Protein AF-A0A924RW18-F1 (afdb_monomer_lite)

pLDDT: mean 71.27, std 12.68, range [43.06, 89.62]

Radius of gyration: 19.6 Å; chains: 1; bounding box: 44×34×55 Å

Foldseek 3Di:
DPPVVVVVVVLLVVVVLVVCLVVLVVVLVVVLVVVVVVVVVVPDPPDDDDRDPVPPDPVNVVVSVVLSVLSSLLSSLVVSLVSLVVCLVCLVVLCPDPVRCPDCSNVVVDDSVRSVVSNVVSLVSNLVSLVVNDPVSNVCSVVD

Sequence (144 aa):
MSSKVKNYLSLVKFSHTIFAMPFALIGFVLGMIKFNQELKNGELNSSKFYVISFQHSSWDFMYLLQTFFLVLICMISARSAAMAFNRYLDRSFDAKNPRTAIREIPAGIISANSALRFVILSSVIFVIATFFINTICFALSPVA

Secondary structure (DSSP, 8-state):
-HHHHHHHHHHTTHHHHHHHHHHHHHHHHHHHHHHHHHHHTT-S-TTS---------HHHHHHHHHHHHHHHHHHHHHHHHHHHHHHHHTHHHHTTSTTTTTSTTTTTSS-HHHHHHHHHHHHHHHHHHHHHH-HHHHHHTTT-

Structure (mmCIF, N/CA/C/O backbone):
data_AF-A0A924RW18-F1
#
_entry.id   AF-A0A924RW18-F1
#
loop_
_atom_site.group_PDB
_atom_site.id
_atom_site.type_symbol
_atom_site.label_atom_id
_atom_site.label_alt_id
_atom_site.label_comp_id
_atom_site.label_asym_id
_atom_site.label_entity_id
_atom_site.label_seq_id
_atom_site.pdbx_PDB_ins_code
_atom_site.Cartn_x
_atom_site.Cartn_y
_atom_site.Cartn_z
_atom_site.occupancy
_atom_site.B_iso_or_equiv
_atom_site.auth_seq_id
_atom_site.auth_comp_id
_atom_site.auth_asym_id
_atom_site.auth_atom_id
_atom_site.pdbx_PDB_model_num
ATOM 1 N N . MET A 1 1 ? -17.880 20.240 5.161 1.00 43.06 1 MET A N 1
ATOM 2 C CA . MET A 1 1 ? -17.519 19.057 4.338 1.00 43.06 1 MET A CA 1
ATOM 3 C C . MET A 1 1 ? -16.065 18.573 4.526 1.00 43.06 1 MET A C 1
ATOM 5 O O . MET A 1 1 ? -15.795 17.414 4.249 1.00 43.06 1 MET A O 1
ATOM 9 N N . SER A 1 2 ? -15.146 19.398 5.061 1.00 50.94 2 SER A N 1
ATOM 10 C CA . SER A 1 2 ? -13.700 19.095 5.198 1.00 50.94 2 SER A CA 1
ATOM 11 C C . SER A 1 2 ? -13.299 18.143 6.353 1.00 50.94 2 SER A C 1
ATOM 13 O O . SER A 1 2 ? -12.240 17.523 6.298 1.00 50.94 2 SER A O 1
ATOM 15 N N . SER A 1 3 ? -14.130 17.959 7.390 1.00 54.22 3 SER A N 1
ATOM 16 C CA . SER A 1 3 ? -13.749 17.158 8.574 1.00 54.22 3 SER A CA 1
ATOM 17 C C . SER A 1 3 ? -13.736 15.644 8.334 1.00 54.22 3 SER A C 1
ATOM 19 O O . SER A 1 3 ? -12.852 14.953 8.830 1.00 54.22 3 SER A O 1
ATOM 21 N N . LYS A 1 4 ? -14.666 15.114 7.525 1.00 54.88 4 LYS A N 1
ATOM 22 C CA . LYS A 1 4 ? -14.736 13.669 7.240 1.00 54.88 4 LYS A CA 1
ATOM 23 C C . LYS A 1 4 ? -13.504 13.181 6.474 1.00 54.88 4 LYS A C 1
ATOM 25 O O . LYS A 1 4 ? -12.943 12.157 6.836 1.00 54.88 4 LYS A O 1
ATOM 30 N N . VAL A 1 5 ? -13.045 13.938 5.474 1.00 59.66 5 VAL A N 1
ATOM 31 C CA . VAL A 1 5 ? -11.857 13.589 4.672 1.00 59.66 5 VAL A CA 1
ATOM 32 C C . VAL A 1 5 ? -10.588 13.604 5.529 1.00 59.66 5 VAL A C 1
ATOM 34 O O . VAL A 1 5 ? -9.790 12.678 5.434 1.00 59.66 5 VAL A O 1
ATOM 37 N N . LYS A 1 6 ? -10.437 14.583 6.434 1.00 53.62 6 LYS A N 1
ATOM 38 C CA . LYS A 1 6 ? -9.327 14.610 7.402 1.00 53.62 6 LYS A CA 1
ATOM 39 C C . LYS A 1 6 ? -9.338 13.407 8.354 1.00 53.62 6 LYS A C 1
ATOM 41 O O . LYS A 1 6 ? -8.271 12.875 8.625 1.00 53.62 6 LYS A O 1
ATOM 46 N N . ASN A 1 7 ? -10.509 12.937 8.792 1.00 55.09 7 ASN A N 1
ATOM 47 C CA . ASN A 1 7 ? -10.613 11.750 9.653 1.00 55.09 7 ASN A CA 1
ATOM 48 C C . ASN A 1 7 ? -10.282 10.442 8.910 1.00 55.09 7 ASN A C 1
ATOM 50 O O . ASN A 1 7 ? -9.629 9.571 9.473 1.00 55.09 7 ASN A O 1
ATOM 54 N N . TYR A 1 8 ? -10.666 10.299 7.636 1.00 53.50 8 TYR A N 1
ATOM 55 C CA . TYR A 1 8 ? -10.231 9.151 6.822 1.00 53.50 8 TYR A CA 1
ATOM 56 C C . TYR A 1 8 ? -8.723 9.206 6.515 1.00 53.50 8 TYR A C 1
ATOM 58 O O . TYR A 1 8 ? -8.044 8.181 6.566 1.00 53.50 8 TYR A O 1
ATOM 66 N N . LEU A 1 9 ? -8.182 10.403 6.263 1.00 53.12 9 LEU A N 1
ATOM 67 C CA . LEU A 1 9 ? -6.750 10.626 6.041 1.00 53.12 9 LEU A CA 1
ATOM 68 C C . LEU A 1 9 ? -5.902 10.503 7.312 1.00 53.12 9 LEU A C 1
ATOM 70 O O . LEU A 1 9 ? -4.723 10.204 7.189 1.00 53.12 9 LEU A O 1
ATOM 74 N N . SER A 1 10 ? -6.445 10.709 8.517 1.00 52.00 10 SER A N 1
ATOM 75 C CA . SER A 1 10 ? -5.708 10.426 9.759 1.00 52.00 10 SER A CA 1
ATOM 76 C C . SER A 1 10 ? -5.649 8.930 10.064 1.00 52.00 10 SER A C 1
ATOM 78 O O . SER A 1 10 ? -4.732 8.473 10.747 1.00 52.00 10 SER A O 1
ATOM 80 N N . LEU A 1 11 ? -6.618 8.166 9.553 1.00 53.69 11 LEU A N 1
ATOM 81 C CA . LEU A 1 11 ? -6.684 6.718 9.713 1.00 53.69 11 LEU A CA 1
ATOM 82 C C . LEU A 1 11 ? -5.626 6.008 8.867 1.00 53.69 11 LEU A C 1
ATOM 84 O O . LEU A 1 11 ? -4.996 5.053 9.323 1.00 53.69 11 LEU A O 1
ATOM 88 N N . VAL A 1 12 ? -5.378 6.531 7.664 1.00 56.19 12 VAL A N 1
ATOM 89 C CA . VAL A 1 12 ? -4.189 6.211 6.875 1.00 56.19 12 VAL A CA 1
ATOM 90 C C . VAL A 1 12 ? -3.036 7.016 7.447 1.00 56.19 12 VAL A C 1
ATOM 92 O O . VAL A 1 12 ? -2.860 8.183 7.120 1.00 56.19 12 VAL A O 1
ATOM 95 N N . LYS A 1 13 ? -2.236 6.421 8.331 1.00 61.41 13 LYS A N 1
ATOM 96 C CA . LYS A 1 13 ? -1.096 7.130 8.920 1.00 61.41 13 LYS A CA 1
ATOM 97 C C . LYS A 1 13 ? -0.046 7.475 7.854 1.00 61.41 13 LYS A C 1
ATOM 99 O O . LYS A 1 13 ? 0.926 6.740 7.683 1.00 61.41 13 LYS A O 1
ATOM 104 N N . PHE A 1 14 ? -0.207 8.621 7.194 1.00 62.97 14 PHE A N 1
ATOM 105 C CA . PHE A 1 14 ? 0.714 9.140 6.181 1.00 62.97 14 PHE A CA 1
ATOM 106 C C . PHE A 1 14 ? 2.148 9.245 6.709 1.00 62.97 14 PHE A C 1
ATOM 108 O O . PHE A 1 14 ? 3.108 8.979 5.996 1.00 62.97 14 PHE A O 1
ATOM 115 N N . SER A 1 15 ? 2.311 9.546 7.998 1.00 68.12 15 SER A N 1
ATOM 116 C CA . SER A 1 15 ? 3.627 9.575 8.635 1.00 68.12 15 SER A CA 1
ATOM 117 C C . SER A 1 15 ? 4.337 8.221 8.548 1.00 68.12 15 SER A C 1
ATOM 119 O O . SER A 1 15 ? 5.526 8.167 8.265 1.00 68.12 15 SER A O 1
ATOM 121 N N . HIS A 1 16 ? 3.612 7.111 8.732 1.00 70.94 16 HIS A N 1
ATOM 122 C CA . HIS A 1 16 ? 4.202 5.771 8.683 1.00 70.94 16 HIS A CA 1
ATOM 123 C C . HIS A 1 16 ? 4.597 5.384 7.256 1.00 70.94 16 HIS A C 1
ATOM 125 O O . HIS A 1 16 ? 5.615 4.724 7.072 1.00 70.94 16 HIS A O 1
ATOM 131 N N . THR A 1 17 ? 3.834 5.793 6.236 1.00 73.38 17 THR A N 1
ATOM 132 C CA . THR A 1 17 ? 4.206 5.597 4.822 1.00 73.38 17 THR A CA 1
ATOM 133 C C . THR A 1 17 ? 5.419 6.426 4.420 1.00 73.38 17 THR A C 1
ATOM 135 O O . THR A 1 17 ? 6.316 5.874 3.788 1.00 73.38 17 THR A O 1
ATOM 138 N N . ILE A 1 18 ? 5.530 7.674 4.884 1.00 79.06 18 ILE A N 1
ATOM 139 C CA . ILE A 1 18 ? 6.707 8.523 4.635 1.00 79.06 18 ILE A CA 1
ATOM 140 C C . ILE A 1 18 ? 7.992 7.887 5.171 1.00 79.06 18 ILE A C 1
ATOM 142 O O . ILE A 1 18 ? 8.990 7.851 4.457 1.00 79.06 18 ILE A O 1
ATOM 146 N N . PHE A 1 19 ? 7.957 7.299 6.369 1.00 79.12 19 PHE A N 1
ATOM 147 C CA . PHE A 1 19 ? 9.129 6.615 6.925 1.00 79.12 19 PHE A CA 1
ATOM 148 C C . PHE A 1 19 ? 9.549 5.358 6.151 1.00 79.12 19 PHE A C 1
ATOM 150 O O . PHE A 1 19 ? 10.699 4.943 6.260 1.00 79.12 19 PHE A O 1
ATOM 157 N N . ALA A 1 20 ? 8.657 4.746 5.365 1.00 77.69 20 ALA A N 1
ATOM 158 C CA . ALA A 1 20 ? 8.996 3.547 4.596 1.00 77.69 20 ALA A CA 1
ATOM 159 C C . ALA A 1 20 ? 9.408 3.808 3.146 1.00 77.69 20 ALA A C 1
ATOM 161 O O . ALA A 1 20 ? 10.011 2.931 2.528 1.00 77.69 20 ALA A O 1
ATOM 162 N N . MET A 1 21 ? 9.110 4.995 2.612 1.00 82.25 21 MET A N 1
ATOM 163 C CA . MET A 1 21 ? 9.488 5.371 1.249 1.00 82.25 21 MET A CA 1
ATOM 164 C C . MET A 1 21 ? 10.992 5.221 0.959 1.00 82.25 21 MET A C 1
ATOM 166 O O . MET A 1 21 ? 11.308 4.703 -0.113 1.00 82.25 21 MET A O 1
ATOM 170 N N . PRO A 1 22 ? 11.927 5.564 1.874 1.00 86.00 22 PRO A N 1
ATOM 171 C CA . PRO A 1 22 ? 13.355 5.357 1.631 1.00 86.00 22 PRO A CA 1
ATOM 172 C C . PRO A 1 22 ? 13.714 3.891 1.362 1.00 86.00 22 PRO A C 1
ATOM 174 O O . PRO A 1 22 ? 14.487 3.602 0.454 1.00 86.00 22 PRO A O 1
ATOM 177 N N . PHE A 1 23 ? 13.108 2.950 2.093 1.00 84.81 23 PHE A N 1
ATOM 178 C CA . PHE A 1 23 ? 13.364 1.519 1.906 1.00 84.81 23 PHE A CA 1
ATOM 179 C C . PHE A 1 23 ? 12.800 1.005 0.577 1.00 84.81 23 PHE A C 1
ATOM 181 O O . PHE A 1 23 ? 13.461 0.222 -0.103 1.00 84.81 23 PHE A O 1
ATOM 188 N N . ALA A 1 24 ? 11.616 1.481 0.174 1.00 82.81 24 ALA A N 1
ATOM 189 C CA . ALA A 1 24 ? 11.054 1.178 -1.145 1.00 82.81 24 ALA A CA 1
ATOM 190 C C . ALA A 1 24 ? 11.965 1.671 -2.273 1.00 82.81 24 ALA A C 1
ATOM 192 O O . ALA A 1 24 ? 12.214 0.939 -3.227 1.00 82.81 24 ALA A O 1
ATOM 193 N N . LEU A 1 25 ? 12.470 2.901 -2.149 1.00 83.06 25 LEU A N 1
ATOM 194 C CA . LEU A 1 25 ? 13.336 3.508 -3.153 1.00 83.06 25 LEU A CA 1
ATOM 195 C C . LEU A 1 25 ? 14.654 2.743 -3.286 1.00 83.06 25 LEU A C 1
ATOM 197 O O . LEU A 1 25 ? 15.069 2.437 -4.399 1.00 83.06 25 LEU A O 1
ATOM 201 N N . ILE A 1 26 ? 15.284 2.383 -2.165 1.00 84.94 26 ILE A N 1
ATOM 202 C CA . ILE A 1 26 ? 16.514 1.582 -2.174 1.00 84.94 26 ILE A CA 1
ATOM 203 C C . ILE A 1 26 ? 16.258 0.222 -2.833 1.00 84.94 26 ILE A C 1
ATOM 205 O O . ILE A 1 26 ? 17.033 -0.187 -3.691 1.00 84.94 26 ILE A O 1
ATOM 209 N N . GLY A 1 27 ? 15.155 -0.456 -2.495 1.00 82.06 27 GLY A N 1
ATOM 210 C CA . GLY A 1 27 ? 14.781 -1.726 -3.125 1.00 82.06 27 GLY A CA 1
ATOM 211 C C . GLY A 1 27 ? 14.554 -1.601 -4.634 1.00 82.06 27 GLY A C 1
ATOM 212 O O . GLY A 1 27 ? 15.044 -2.429 -5.398 1.00 82.06 27 GLY A O 1
ATOM 213 N N . PHE A 1 28 ? 13.876 -0.538 -5.072 1.00 81.69 28 PHE A N 1
ATOM 214 C CA . PHE A 1 28 ? 13.661 -0.241 -6.489 1.00 81.69 28 PHE A CA 1
ATOM 215 C C . PHE A 1 28 ? 14.985 -0.003 -7.229 1.00 81.69 28 PHE A C 1
ATOM 217 O O . PHE A 1 28 ? 15.230 -0.611 -8.269 1.00 81.69 28 PHE A O 1
ATOM 224 N N . VAL A 1 29 ? 15.873 0.822 -6.668 1.00 81.31 29 VAL A N 1
ATOM 225 C CA . VAL A 1 29 ? 17.191 1.116 -7.252 1.00 81.31 29 VAL A CA 1
ATOM 226 C C . VAL A 1 29 ? 18.074 -0.133 -7.295 1.00 81.31 29 VAL A C 1
ATOM 228 O O . VAL A 1 29 ? 18.689 -0.409 -8.321 1.00 81.31 29 VAL A O 1
ATOM 231 N N . LEU A 1 30 ? 18.111 -0.930 -6.224 1.00 76.62 30 LEU A N 1
ATOM 232 C CA . LEU A 1 30 ? 18.866 -2.187 -6.197 1.00 76.62 30 LEU A CA 1
ATOM 233 C C . LEU A 1 30 ? 18.328 -3.201 -7.208 1.00 76.62 30 LEU A C 1
ATOM 235 O O . LEU A 1 30 ? 19.119 -3.846 -7.894 1.00 76.62 30 LEU A O 1
ATOM 239 N N . GLY A 1 31 ? 17.003 -3.315 -7.336 1.00 75.25 31 GLY A N 1
ATOM 240 C CA . GLY A 1 31 ? 16.367 -4.145 -8.357 1.00 75.25 31 GLY A CA 1
ATOM 241 C C . GLY A 1 31 ? 16.792 -3.730 -9.764 1.00 75.25 31 GLY A C 1
ATOM 242 O O . GLY A 1 31 ? 17.202 -4.575 -10.552 1.00 75.25 31 GLY A O 1
ATOM 243 N N . MET A 1 32 ? 16.795 -2.425 -10.042 1.00 70.12 32 MET A N 1
ATOM 244 C CA . MET A 1 32 ? 17.257 -1.865 -11.315 1.00 70.12 32 MET A CA 1
ATOM 245 C C . MET A 1 32 ? 18.739 -2.160 -11.597 1.00 70.12 32 MET A C 1
ATOM 247 O O . MET A 1 32 ? 19.087 -2.542 -12.715 1.00 70.12 32 MET A O 1
ATOM 251 N N . ILE A 1 33 ? 19.614 -2.019 -10.595 1.00 69.50 33 ILE A N 1
ATOM 252 C CA . ILE A 1 33 ? 21.056 -2.284 -10.734 1.00 69.50 33 ILE A CA 1
ATOM 253 C C . ILE A 1 33 ? 21.312 -3.770 -10.999 1.00 69.50 33 ILE A C 1
ATOM 255 O O . ILE A 1 33 ? 22.022 -4.110 -11.946 1.00 69.50 33 ILE A O 1
ATOM 259 N N . LYS A 1 34 ? 20.714 -4.656 -10.192 1.00 66.69 34 LYS A N 1
ATOM 260 C CA . LYS A 1 34 ? 20.883 -6.108 -10.332 1.00 66.69 34 LYS A CA 1
ATOM 261 C C . LYS A 1 34 ? 20.355 -6.595 -11.682 1.00 66.69 34 LYS A C 1
ATOM 263 O O . LYS A 1 34 ? 21.000 -7.403 -12.341 1.00 66.69 34 LYS A O 1
ATOM 268 N N . PHE A 1 35 ? 19.227 -6.046 -12.126 1.00 64.12 35 PHE A N 1
ATOM 269 C CA . PHE A 1 35 ? 18.653 -6.373 -13.425 1.00 64.12 35 PHE A CA 1
ATOM 270 C C . PHE A 1 35 ? 19.584 -5.993 -14.587 1.00 64.12 35 PHE A C 1
ATOM 272 O O . PHE A 1 35 ? 19.793 -6.788 -15.501 1.00 64.12 35 PHE A O 1
ATOM 279 N N . ASN A 1 36 ? 20.192 -4.800 -14.546 1.00 61.56 36 ASN A N 1
ATOM 280 C CA . ASN A 1 36 ? 21.152 -4.375 -15.572 1.00 61.56 36 ASN A CA 1
ATOM 281 C C . ASN A 1 36 ? 22.382 -5.301 -15.623 1.00 61.56 36 ASN A C 1
ATOM 283 O O . ASN A 1 36 ? 22.927 -5.563 -16.694 1.00 61.56 36 ASN A O 1
ATOM 287 N N . GLN A 1 37 ? 22.793 -5.825 -14.469 1.00 60.78 37 GLN A N 1
ATOM 288 C CA . GLN A 1 37 ? 23.909 -6.756 -14.366 1.00 60.78 37 GLN A CA 1
ATOM 289 C C . GLN A 1 37 ? 23.589 -8.125 -14.988 1.00 60.78 37 GLN A C 1
ATOM 291 O O . GLN A 1 37 ? 24.406 -8.644 -15.745 1.00 60.78 37 GLN A O 1
ATOM 296 N N . GLU A 1 38 ? 22.400 -8.684 -14.746 1.00 62.47 38 GLU A N 1
ATOM 297 C CA . GLU A 1 38 ? 21.994 -9.973 -15.336 1.00 62.47 38 GLU A CA 1
ATOM 298 C C . GLU A 1 38 ? 21.779 -9.890 -16.858 1.00 62.47 38 GLU A C 1
ATOM 300 O O . GLU A 1 38 ? 22.113 -10.831 -17.579 1.00 62.47 38 GLU A O 1
ATOM 305 N N . LEU A 1 39 ? 21.346 -8.734 -17.381 1.00 61.19 39 LEU A N 1
ATOM 306 C CA . LEU A 1 39 ? 21.321 -8.480 -18.828 1.00 61.19 39 LEU A CA 1
ATOM 307 C C . LEU A 1 39 ? 22.718 -8.549 -19.464 1.00 61.19 39 LEU A C 1
ATOM 309 O O . LEU A 1 39 ? 22.873 -9.108 -20.548 1.00 61.19 39 LEU A O 1
ATOM 313 N N . LYS A 1 40 ? 23.744 -7.991 -18.805 1.00 58.62 40 LYS A N 1
ATOM 314 C CA . LYS A 1 40 ? 25.127 -8.002 -19.320 1.00 58.62 40 LYS A CA 1
ATOM 315 C C . LYS A 1 40 ? 25.760 -9.390 -19.309 1.00 58.62 40 LYS A C 1
ATOM 317 O O . LYS A 1 40 ? 26.644 -9.649 -20.120 1.00 58.62 40 LYS A O 1
ATOM 322 N N . ASN A 1 41 ? 25.298 -10.268 -18.424 1.00 62.75 41 ASN A N 1
ATOM 323 C CA . ASN A 1 41 ? 25.818 -11.625 -18.284 1.00 62.75 41 ASN A CA 1
ATOM 324 C C . ASN A 1 41 ? 25.195 -12.616 -19.288 1.00 62.75 41 ASN A C 1
ATOM 326 O O . ASN A 1 41 ? 25.630 -13.761 -19.354 1.00 62.75 41 ASN A O 1
ATOM 330 N N . GLY A 1 42 ? 24.217 -12.183 -20.095 1.00 59.69 42 GLY A N 1
ATOM 331 C CA . GLY A 1 42 ? 23.654 -12.981 -21.190 1.00 59.69 42 GLY A CA 1
ATOM 332 C C . GLY A 1 42 ? 22.694 -14.098 -20.764 1.00 59.69 42 GLY A C 1
ATOM 333 O O . GLY A 1 42 ? 22.339 -14.928 -21.596 1.00 59.69 42 GLY A O 1
ATOM 334 N N . GLU A 1 43 ? 22.245 -14.128 -19.505 1.00 59.38 43 GLU A N 1
ATOM 335 C CA . GLU A 1 43 ? 21.387 -15.204 -18.975 1.00 59.38 43 GLU A CA 1
ATOM 336 C C . GLU A 1 43 ? 19.880 -14.996 -19.239 1.00 59.38 43 GLU A C 1
ATOM 338 O O . GLU A 1 43 ? 19.083 -15.915 -19.044 1.00 59.38 43 GLU A O 1
ATOM 343 N N . LEU A 1 44 ? 19.456 -13.819 -19.721 1.00 57.62 44 LEU A N 1
ATOM 344 C CA . LEU A 1 44 ? 18.038 -13.480 -19.888 1.00 57.62 44 LEU A CA 1
ATOM 345 C C . LEU A 1 44 ? 17.600 -13.452 -21.365 1.00 57.62 44 LEU A C 1
ATOM 347 O O . LEU A 1 44 ? 18.046 -12.613 -22.150 1.00 57.62 44 LEU A O 1
ATOM 351 N N . ASN A 1 45 ? 16.654 -14.325 -21.730 1.00 49.75 45 ASN A N 1
ATOM 352 C CA . ASN A 1 45 ? 16.011 -14.342 -23.050 1.00 49.75 45 ASN A CA 1
ATOM 353 C C . ASN A 1 45 ? 15.320 -12.987 -23.324 1.00 49.75 45 ASN A C 1
ATOM 355 O O . ASN A 1 45 ? 14.301 -12.654 -22.716 1.00 49.75 45 ASN A O 1
ATOM 359 N N . SER A 1 46 ? 15.890 -12.194 -24.235 1.00 51.41 46 SER A N 1
ATOM 360 C CA . SER A 1 46 ? 15.643 -10.750 -24.402 1.00 51.41 46 SER A CA 1
ATOM 361 C C . SER A 1 46 ? 14.273 -10.346 -24.972 1.00 51.41 46 SER A C 1
ATOM 363 O O . SER A 1 46 ? 14.077 -9.192 -25.340 1.00 51.41 46 SER A O 1
ATOM 365 N N . SER A 1 47 ? 13.303 -11.250 -25.092 1.00 47.72 47 SER A N 1
ATOM 366 C CA . SER A 1 47 ? 12.156 -11.012 -25.980 1.00 47.72 47 SER A CA 1
ATOM 367 C C . SER A 1 47 ? 10.953 -10.292 -25.357 1.00 47.72 47 SER A C 1
ATOM 369 O O . SER A 1 47 ? 10.012 -10.007 -26.092 1.00 47.72 47 SER A O 1
ATOM 371 N N . LYS A 1 48 ? 10.911 -10.009 -24.043 1.00 47.72 48 LYS A N 1
ATOM 372 C CA . LYS A 1 48 ? 9.691 -9.433 -23.420 1.00 47.72 48 LYS A CA 1
ATOM 373 C C . LYS A 1 48 ? 9.869 -8.377 -22.328 1.00 47.72 48 LYS A C 1
ATOM 375 O O . LYS A 1 48 ? 8.858 -7.915 -21.806 1.00 47.72 48 LYS A O 1
ATOM 380 N N . PHE A 1 49 ? 11.085 -7.974 -21.968 1.00 48.62 49 PHE A N 1
ATOM 381 C CA . PHE A 1 49 ? 11.260 -7.104 -20.802 1.00 48.62 49 PHE A CA 1
ATOM 382 C C . PHE A 1 49 ? 12.267 -5.984 -21.076 1.00 48.62 49 PHE A C 1
ATOM 384 O O . PHE A 1 49 ? 13.478 -6.169 -20.990 1.00 48.62 49 PHE A O 1
ATOM 391 N N . TYR A 1 50 ? 11.736 -4.821 -21.459 1.00 49.06 50 TYR A N 1
ATOM 392 C CA . TYR A 1 50 ? 12.494 -3.597 -21.700 1.00 49.06 50 TYR A CA 1
ATOM 393 C C . TYR A 1 50 ? 13.043 -3.065 -20.373 1.00 49.06 50 TYR A C 1
ATOM 395 O O . TYR A 1 50 ? 12.318 -2.435 -19.608 1.00 49.06 50 TYR A O 1
ATOM 403 N N . VAL A 1 51 ? 14.326 -3.296 -20.097 1.00 51.94 51 VAL A N 1
ATOM 404 C CA . VAL A 1 51 ? 15.035 -2.567 -19.040 1.00 51.94 51 VAL A CA 1
ATOM 405 C C . VAL A 1 51 ? 16.267 -1.916 -19.632 1.00 51.94 51 VAL A C 1
ATOM 407 O O . VAL A 1 51 ? 17.305 -2.536 -19.837 1.00 51.94 51 VAL A O 1
ATOM 410 N N . ILE A 1 52 ? 16.083 -0.633 -19.926 1.00 52.09 52 ILE A N 1
ATOM 411 C CA . ILE A 1 52 ? 16.938 0.478 -19.507 1.00 52.09 52 ILE A CA 1
ATOM 412 C C . ILE A 1 52 ? 18.428 0.113 -19.521 1.00 52.09 52 ILE A C 1
ATOM 414 O O . ILE A 1 52 ? 19.090 -0.105 -18.502 1.00 52.09 52 ILE A O 1
ATOM 418 N N . SER A 1 53 ? 18.977 0.151 -20.730 1.00 48.09 53 SER A N 1
ATOM 419 C CA . SER A 1 53 ? 20.243 0.857 -20.890 1.00 48.09 53 SER A CA 1
ATOM 420 C C . SER A 1 53 ? 19.950 2.306 -20.503 1.00 48.09 53 SER A C 1
ATOM 422 O O . SER A 1 53 ? 18.989 2.867 -21.018 1.00 48.09 53 SER A O 1
ATOM 424 N N . PHE A 1 54 ? 20.720 2.920 -19.606 1.00 49.03 54 PHE A N 1
ATOM 425 C CA . PHE A 1 54 ? 20.656 4.365 -19.327 1.00 49.03 54 PHE A CA 1
ATOM 426 C C . PHE A 1 54 ? 21.170 5.171 -20.547 1.00 49.03 54 PHE A C 1
ATOM 428 O O . PHE A 1 54 ? 22.046 6.023 -20.444 1.00 49.03 54 PHE A O 1
ATOM 435 N N . GLN A 1 55 ? 20.666 4.858 -21.740 1.00 47.28 55 GLN A N 1
ATOM 436 C CA . GLN A 1 55 ? 20.823 5.653 -22.941 1.00 47.28 55 GLN A CA 1
ATOM 437 C C . GLN A 1 55 ? 19.769 6.755 -22.832 1.00 47.28 55 GLN A C 1
ATOM 439 O O . GLN A 1 55 ? 18.619 6.479 -22.512 1.00 47.28 55 GLN A O 1
ATOM 444 N N . HIS A 1 56 ? 20.169 8.006 -23.022 1.00 48.38 56 HIS A N 1
ATOM 445 C CA . HIS A 1 56 ? 19.363 9.203 -22.779 1.00 48.38 56 HIS A CA 1
ATOM 446 C C . HIS A 1 56 ? 18.153 9.311 -23.735 1.00 48.38 56 HIS A C 1
ATOM 448 O O . HIS A 1 56 ? 18.139 10.135 -24.643 1.00 48.38 56 HIS A O 1
ATOM 454 N N . SER A 1 57 ? 17.145 8.457 -23.565 1.00 58.78 57 SER A N 1
ATOM 455 C CA . SER A 1 57 ? 15.884 8.499 -24.297 1.00 58.78 57 SER A CA 1
ATOM 456 C C . SER A 1 57 ? 14.786 8.980 -23.355 1.00 58.78 57 SER A C 1
ATOM 458 O O . SER A 1 57 ? 14.594 8.440 -22.265 1.00 58.78 57 SER A O 1
ATOM 460 N N . SER A 1 58 ? 14.041 10.008 -23.763 1.00 60.25 58 SER A N 1
ATOM 461 C CA . SER A 1 58 ? 12.955 10.607 -22.969 1.00 60.25 58 SER A CA 1
ATOM 462 C C . SER A 1 58 ? 11.862 9.595 -22.587 1.00 60.25 58 SER A C 1
ATOM 464 O O . SER A 1 58 ? 11.147 9.787 -21.605 1.00 60.25 58 SER A O 1
ATOM 466 N N . TRP A 1 59 ? 11.757 8.504 -23.349 1.00 60.12 59 TRP A N 1
ATOM 467 C CA . TRP A 1 59 ? 10.798 7.424 -23.145 1.00 60.12 59 TRP A CA 1
ATOM 468 C C . TRP A 1 59 ? 11.130 6.560 -21.920 1.00 60.12 59 TRP A C 1
ATOM 470 O O . TRP A 1 59 ? 10.227 6.253 -21.147 1.00 60.12 59 TRP A O 1
ATOM 480 N N . ASP A 1 60 ? 12.405 6.249 -21.667 1.00 67.31 60 ASP A N 1
ATOM 481 C CA . ASP A 1 60 ? 12.822 5.393 -20.542 1.00 67.31 60 ASP A CA 1
ATOM 482 C C . ASP A 1 60 ? 12.549 6.048 -19.183 1.00 67.31 60 ASP A C 1
ATOM 484 O O . ASP A 1 60 ? 12.109 5.398 -18.231 1.00 67.31 60 ASP A O 1
ATOM 488 N N . PHE A 1 61 ? 12.743 7.367 -19.100 1.00 73.19 61 PHE A N 1
ATOM 489 C CA . PHE A 1 61 ? 12.451 8.130 -17.889 1.00 73.19 61 PHE A CA 1
ATOM 490 C C . PHE A 1 61 ? 10.952 8.136 -17.555 1.00 73.19 61 PHE A C 1
ATOM 492 O O . PHE A 1 61 ? 10.578 8.014 -16.387 1.00 73.19 61 PHE A O 1
ATOM 499 N N . MET A 1 62 ? 10.089 8.227 -18.571 1.00 75.88 62 MET A N 1
ATOM 500 C CA . MET A 1 62 ? 8.637 8.202 -18.383 1.00 75.88 62 MET A CA 1
ATOM 501 C C . MET A 1 62 ? 8.165 6.849 -17.830 1.00 75.88 62 MET A C 1
ATOM 503 O O . MET A 1 62 ? 7.386 6.814 -16.877 1.00 75.88 62 MET A O 1
ATOM 507 N N . TYR A 1 63 ? 8.688 5.737 -18.360 1.00 77.25 63 TYR A N 1
ATOM 508 C CA . TYR A 1 63 ? 8.397 4.392 -17.847 1.00 77.25 63 TYR A CA 1
ATOM 509 C C . TYR A 1 63 ? 8.901 4.188 -16.416 1.00 77.25 63 TYR A C 1
ATOM 511 O O . TYR A 1 63 ? 8.205 3.591 -15.588 1.00 77.25 63 TYR A O 1
ATOM 519 N N . LEU A 1 64 ? 10.090 4.709 -16.102 1.00 77.69 64 LEU A N 1
ATOM 520 C CA . LEU A 1 64 ? 10.653 4.643 -14.756 1.00 77.69 64 LEU A CA 1
ATOM 521 C C . LEU A 1 64 ? 9.785 5.411 -13.753 1.00 77.69 64 LEU A C 1
ATOM 523 O O . LEU A 1 64 ? 9.454 4.873 -12.696 1.00 77.69 64 LEU A O 1
ATOM 527 N N . LEU A 1 65 ? 9.356 6.628 -14.100 1.00 81.25 65 LEU A N 1
ATOM 528 C CA . LEU A 1 65 ? 8.431 7.402 -13.275 1.00 81.25 65 LEU A CA 1
ATOM 529 C C . LEU A 1 65 ? 7.090 6.688 -13.100 1.00 81.25 65 LEU A C 1
ATOM 531 O O . LEU A 1 65 ? 6.604 6.583 -11.976 1.00 81.25 65 LEU A O 1
ATOM 535 N N . GLN A 1 66 ? 6.505 6.163 -14.177 1.00 83.12 66 GLN A N 1
ATOM 536 C CA . GLN A 1 66 ? 5.246 5.422 -14.109 1.00 83.12 66 GLN A CA 1
ATOM 537 C C . GLN A 1 66 ? 5.356 4.213 -13.169 1.00 83.12 66 GLN A C 1
ATOM 539 O O . GLN A 1 66 ? 4.519 4.047 -12.280 1.00 83.12 66 GLN A O 1
ATOM 544 N N . THR A 1 67 ? 6.409 3.404 -13.314 1.00 79.94 67 THR A N 1
ATOM 545 C CA . THR A 1 67 ? 6.664 2.240 -12.450 1.00 79.94 67 THR A CA 1
ATOM 546 C C . THR A 1 67 ? 6.861 2.668 -10.998 1.00 79.94 67 THR A C 1
ATOM 548 O O . THR A 1 67 ? 6.310 2.051 -10.088 1.00 79.94 67 THR A O 1
ATOM 551 N N . PHE A 1 68 ? 7.581 3.765 -10.766 1.00 83.00 68 PHE A N 1
ATOM 552 C CA . PHE A 1 68 ? 7.772 4.322 -9.432 1.00 83.00 68 PHE A CA 1
ATOM 553 C C . PHE A 1 68 ? 6.442 4.743 -8.785 1.00 83.00 68 PHE A C 1
ATOM 555 O O . PHE A 1 68 ? 6.166 4.363 -7.646 1.00 83.00 68 PHE A O 1
ATOM 562 N N . PHE A 1 69 ? 5.570 5.451 -9.513 1.00 84.56 69 PHE A N 1
ATOM 563 C CA . PHE A 1 69 ? 4.240 5.819 -9.016 1.00 84.56 69 PHE A CA 1
ATOM 564 C C . PHE A 1 69 ? 3.375 4.593 -8.701 1.00 84.56 69 PHE A C 1
ATOM 566 O O . PHE A 1 69 ? 2.721 4.557 -7.657 1.00 84.56 69 PHE A O 1
ATOM 573 N N . LEU A 1 70 ? 3.405 3.569 -9.554 1.00 84.44 70 LEU A N 1
ATOM 574 C CA . LEU A 1 70 ? 2.709 2.301 -9.320 1.00 84.44 70 LEU A CA 1
ATOM 575 C C . LEU A 1 70 ? 3.206 1.598 -8.047 1.00 84.44 70 LEU A C 1
ATOM 577 O O . LEU A 1 70 ? 2.396 1.162 -7.229 1.00 84.44 70 LEU A O 1
ATOM 581 N N . VAL A 1 71 ? 4.523 1.548 -7.826 1.00 84.12 71 VAL A N 1
ATOM 582 C CA . VAL A 1 71 ? 5.123 0.979 -6.607 1.00 84.12 71 VAL A CA 1
ATOM 583 C C . VAL A 1 71 ? 4.691 1.752 -5.357 1.00 84.12 71 VAL A C 1
ATOM 585 O O . VAL A 1 71 ? 4.355 1.136 -4.342 1.00 84.12 71 VAL A O 1
ATOM 588 N N . LEU A 1 72 ? 4.635 3.086 -5.421 1.00 84.94 72 LEU A N 1
ATOM 589 C CA . LEU A 1 72 ? 4.146 3.909 -4.310 1.00 84.94 72 LEU A CA 1
ATOM 590 C C . LEU A 1 72 ? 2.674 3.626 -3.990 1.00 84.94 72 LEU A C 1
ATOM 592 O O . LEU A 1 72 ? 2.323 3.456 -2.819 1.00 84.94 72 LEU A O 1
ATOM 596 N N . ILE A 1 73 ? 1.822 3.533 -5.015 1.00 85.50 73 ILE A N 1
ATOM 597 C CA . ILE A 1 73 ? 0.403 3.189 -4.853 1.00 85.50 73 ILE A CA 1
ATOM 598 C C . ILE A 1 73 ? 0.264 1.803 -4.217 1.00 85.50 73 ILE A C 1
ATOM 600 O O . ILE A 1 73 ? -0.501 1.651 -3.259 1.00 85.50 73 ILE A O 1
ATOM 604 N N . CYS A 1 74 ? 1.035 0.816 -4.683 1.00 84.94 74 CYS A N 1
ATOM 605 C CA . CYS A 1 74 ? 1.071 -0.522 -4.097 1.00 84.94 74 CYS A CA 1
ATOM 606 C C . CYS A 1 74 ? 1.458 -0.483 -2.612 1.00 84.94 74 CYS A C 1
ATOM 608 O O . CYS A 1 74 ? 0.744 -1.035 -1.777 1.00 84.94 74 CYS A O 1
ATOM 610 N N . MET A 1 75 ? 2.543 0.212 -2.258 1.00 85.62 75 MET A N 1
ATOM 611 C CA . MET A 1 75 ? 3.015 0.312 -0.873 1.00 85.62 75 MET A CA 1
ATOM 612 C C . MET A 1 75 ? 1.977 0.964 0.050 1.00 85.62 75 MET A C 1
ATOM 614 O O . MET A 1 75 ? 1.727 0.474 1.156 1.00 85.62 75 MET A O 1
ATOM 618 N N . ILE A 1 76 ? 1.387 2.082 -0.381 1.00 84.69 76 ILE A N 1
ATOM 619 C CA . ILE A 1 76 ? 0.401 2.815 0.419 1.00 84.69 76 ILE A CA 1
ATOM 620 C C . ILE A 1 76 ? -0.854 1.961 0.608 1.00 84.69 76 ILE A C 1
ATOM 622 O O . ILE A 1 76 ? -1.365 1.877 1.727 1.00 84.69 76 ILE A O 1
ATOM 626 N N . SER A 1 77 ? -1.319 1.294 -0.449 1.00 85.75 77 SER A N 1
ATOM 627 C CA . SER A 1 77 ? -2.527 0.464 -0.414 1.00 85.75 77 SER A CA 1
ATOM 628 C C . SER A 1 77 ? -2.341 -0.767 0.472 1.00 85.75 77 SER A C 1
ATOM 630 O O . SER A 1 77 ? -3.147 -0.983 1.377 1.00 85.75 77 SER A O 1
ATOM 632 N N . ALA A 1 78 ? -1.240 -1.508 0.303 1.00 86.00 78 ALA A N 1
ATOM 633 C CA . ALA A 1 78 ? -0.936 -2.697 1.103 1.00 86.00 78 ALA A CA 1
ATOM 634 C C . ALA A 1 78 ? -0.817 -2.370 2.600 1.00 86.00 78 ALA A C 1
ATOM 636 O O . ALA A 1 78 ? -1.436 -3.018 3.445 1.00 86.00 78 ALA A O 1
ATOM 637 N N . ARG A 1 79 ? -0.093 -1.299 2.958 1.00 84.31 79 ARG A N 1
ATOM 638 C CA . ARG A 1 79 ? 0.032 -0.891 4.365 1.00 84.31 79 ARG A CA 1
ATOM 639 C C . ARG A 1 79 ? -1.289 -0.404 4.951 1.00 84.31 79 ARG A C 1
ATOM 641 O O . ARG A 1 79 ? -1.578 -0.690 6.114 1.00 84.31 79 ARG A O 1
ATOM 648 N N . SER A 1 80 ? -2.064 0.357 4.182 1.00 83.88 80 SER A N 1
ATOM 649 C CA . SER A 1 80 ? -3.356 0.875 4.642 1.00 83.88 80 SER A CA 1
ATOM 650 C C . SER A 1 80 ? -4.345 -0.264 4.879 1.00 83.88 80 SER A C 1
ATOM 652 O O . SER A 1 80 ? -5.013 -0.270 5.914 1.00 83.88 80 SER A O 1
ATOM 654 N N . ALA A 1 81 ? -4.369 -1.258 3.984 1.00 84.38 81 ALA A N 1
ATOM 655 C CA . ALA A 1 81 ? -5.147 -2.480 4.144 1.00 84.38 81 ALA A CA 1
ATOM 656 C C . ALA A 1 81 ? -4.730 -3.242 5.412 1.00 84.38 81 ALA A C 1
ATOM 658 O O . ALA A 1 81 ? -5.577 -3.481 6.267 1.00 84.38 81 ALA A O 1
ATOM 659 N N . ALA A 1 82 ? -3.435 -3.523 5.601 1.00 85.00 82 ALA A N 1
ATOM 660 C CA . ALA A 1 82 ? -2.933 -4.242 6.775 1.00 85.00 82 ALA A CA 1
ATOM 661 C C . ALA A 1 82 ? -3.233 -3.510 8.098 1.00 85.00 82 ALA A C 1
ATOM 663 O O . ALA A 1 82 ? -3.694 -4.109 9.068 1.00 85.00 82 ALA A O 1
ATOM 664 N N . MET A 1 83 ? -3.027 -2.190 8.148 1.00 81.62 83 MET A N 1
ATOM 665 C CA . MET A 1 83 ? -3.298 -1.396 9.352 1.00 81.62 83 MET A CA 1
ATOM 666 C C . MET A 1 83 ? -4.790 -1.370 9.704 1.00 81.62 83 MET A C 1
ATOM 668 O O . MET A 1 83 ? -5.148 -1.473 10.880 1.00 81.62 83 MET A O 1
ATOM 672 N N . ALA A 1 84 ? -5.659 -1.214 8.703 1.00 80.31 84 ALA A N 1
ATOM 673 C CA . ALA A 1 84 ? -7.102 -1.221 8.902 1.00 80.31 84 ALA A CA 1
ATOM 674 C C . ALA A 1 84 ? -7.621 -2.625 9.253 1.00 80.31 84 ALA A C 1
ATOM 676 O O . ALA A 1 84 ? -8.490 -2.748 10.114 1.00 80.31 84 ALA A O 1
ATOM 677 N N . PHE A 1 85 ? -7.046 -3.673 8.658 1.00 82.31 85 PHE A N 1
ATOM 678 C CA . PHE A 1 85 ? -7.380 -5.066 8.936 1.00 82.31 85 PHE A CA 1
ATOM 679 C C . PHE A 1 85 ? -7.022 -5.470 10.368 1.00 82.31 85 PHE A C 1
ATOM 681 O O . PHE A 1 85 ? -7.889 -5.966 11.087 1.00 82.31 85 PHE A O 1
ATOM 688 N N . ASN A 1 86 ? -5.806 -5.150 10.825 1.00 83.56 86 ASN A N 1
ATOM 689 C CA . ASN A 1 86 ? -5.384 -5.412 12.204 1.00 83.56 86 ASN A CA 1
ATOM 690 C C . ASN A 1 86 ? -6.339 -4.747 13.203 1.00 83.56 86 ASN A C 1
ATOM 692 O O . ASN A 1 86 ? -6.831 -5.383 14.126 1.00 83.56 86 ASN A O 1
ATOM 696 N N . ARG A 1 87 ? -6.710 -3.482 12.969 1.00 79.44 87 ARG A N 1
ATOM 697 C CA . ARG A 1 87 ? -7.661 -2.773 13.841 1.00 79.44 87 ARG A CA 1
ATOM 698 C C . ARG A 1 87 ? -9.095 -3.315 13.760 1.00 79.44 87 ARG A C 1
ATOM 700 O O . ARG A 1 87 ? -9.842 -3.168 14.724 1.00 79.4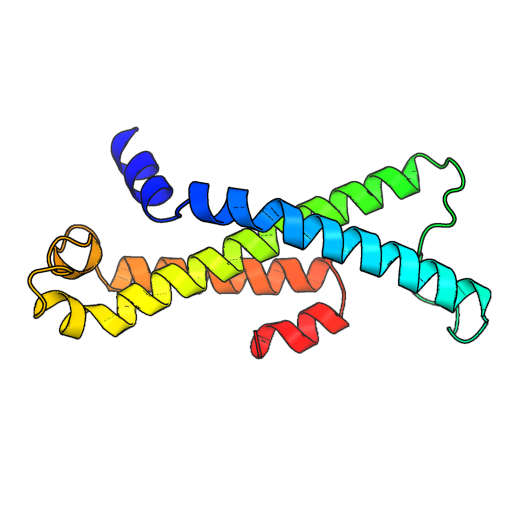4 87 ARG A O 1
ATOM 707 N N . TYR A 1 88 ? -9.503 -3.888 12.626 1.00 79.75 88 TYR A N 1
ATOM 708 C CA . TYR A 1 88 ? -10.817 -4.515 12.473 1.00 79.75 88 TYR A CA 1
ATOM 709 C C . TYR A 1 88 ? -10.908 -5.820 13.275 1.00 79.75 88 TYR A C 1
ATOM 711 O O . TYR A 1 88 ? -11.881 -6.005 14.010 1.00 79.75 88 TYR A O 1
ATOM 719 N N . LEU A 1 89 ? -9.896 -6.689 13.170 1.00 79.19 89 LEU A N 1
ATOM 720 C CA . LEU A 1 89 ? -9.830 -7.950 13.915 1.00 79.19 89 LEU A CA 1
ATOM 721 C C . LEU A 1 89 ? -9.648 -7.719 15.41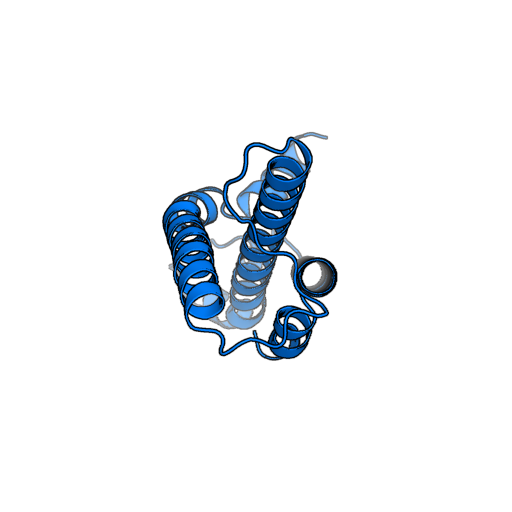7 1.00 79.19 89 LEU A C 1
ATOM 723 O O . LEU A 1 89 ? -10.377 -8.296 16.224 1.00 79.19 89 LEU A O 1
ATOM 727 N N . ASP A 1 90 ? -8.749 -6.810 15.792 1.00 79.62 90 ASP A N 1
ATOM 728 C CA . ASP A 1 90 ? -8.410 -6.569 17.194 1.00 79.62 90 ASP A CA 1
ATOM 729 C C . ASP A 1 90 ? -9.490 -5.778 17.947 1.00 79.62 90 ASP A C 1
ATOM 731 O O . ASP A 1 90 ? -9.369 -5.592 19.153 1.00 79.62 90 ASP A O 1
ATOM 735 N N . ARG A 1 91 ? -10.588 -5.345 17.304 1.00 74.56 91 ARG A N 1
ATOM 736 C CA . ARG A 1 91 ? -11.60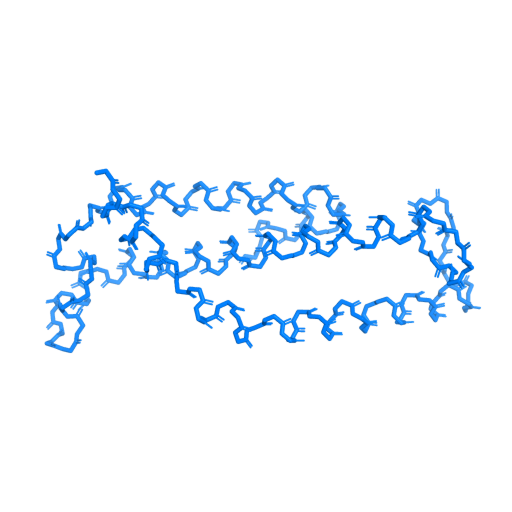5 -4.450 17.899 1.00 74.56 91 ARG A CA 1
ATOM 737 C C . ARG A 1 91 ? -12.149 -4.925 19.253 1.00 74.56 91 ARG A C 1
ATOM 739 O O . ARG A 1 91 ? -12.362 -4.113 20.148 1.00 74.56 91 ARG A O 1
ATOM 746 N N . SER A 1 92 ? -12.395 -6.228 19.407 1.00 74.44 92 SER A N 1
ATOM 747 C CA . SER A 1 92 ? -12.977 -6.807 20.627 1.00 74.44 92 SER A CA 1
ATOM 748 C C . SER A 1 92 ? -11.951 -6.963 21.743 1.00 74.44 92 SER A C 1
ATOM 750 O O . SER A 1 92 ? -12.318 -6.962 22.917 1.00 74.44 92 SER A O 1
ATOM 752 N N . PHE A 1 93 ? -10.677 -7.104 21.377 1.00 70.88 93 PHE A N 1
ATOM 753 C CA . PHE A 1 93 ? -9.559 -7.194 22.310 1.00 70.88 93 PHE A CA 1
ATOM 754 C C . PHE A 1 93 ? -9.091 -5.795 22.729 1.00 70.88 93 PHE A C 1
ATOM 756 O O . PHE A 1 93 ? -8.938 -5.532 23.921 1.00 70.88 93 PHE A O 1
ATOM 763 N N . ASP A 1 94 ? -8.983 -4.866 21.777 1.00 72.12 94 ASP A N 1
ATOM 764 C CA . ASP A 1 94 ? -8.633 -3.465 22.011 1.00 72.12 94 ASP A CA 1
ATOM 765 C C . ASP A 1 94 ? -9.686 -2.730 22.856 1.00 72.12 94 ASP A C 1
ATOM 767 O O . ASP A 1 94 ? -9.329 -1.850 23.633 1.00 72.12 94 ASP A O 1
ATOM 771 N N . ALA A 1 95 ? -10.965 -3.119 22.786 1.00 70.19 95 ALA A N 1
ATOM 772 C CA . ALA A 1 95 ? -12.017 -2.552 23.636 1.00 70.19 95 ALA A CA 1
ATOM 773 C C . ALA A 1 95 ? -11.865 -2.899 25.131 1.00 70.19 95 ALA A C 1
ATOM 775 O O . ALA A 1 95 ? -12.359 -2.164 25.982 1.00 70.19 95 ALA A O 1
ATOM 776 N N . LYS A 1 96 ? -11.190 -4.007 25.466 1.00 78.56 96 LYS A N 1
ATOM 777 C CA . LYS A 1 96 ? -11.002 -4.460 26.858 1.00 78.56 96 LYS A CA 1
ATOM 778 C C . LYS A 1 96 ? -9.751 -3.881 27.514 1.00 78.56 96 LYS A C 1
ATOM 780 O O . LYS A 1 96 ? -9.621 -3.942 28.733 1.00 78.56 96 LYS A O 1
ATOM 785 N N . ASN A 1 97 ? -8.819 -3.348 26.726 1.00 77.62 97 ASN A N 1
ATOM 786 C CA . ASN A 1 97 ? -7.558 -2.833 27.234 1.00 77.62 97 ASN A CA 1
ATOM 787 C C . ASN A 1 97 ? -7.641 -1.306 27.432 1.00 77.62 97 ASN A C 1
ATOM 789 O O . ASN A 1 97 ? -7.806 -0.578 26.449 1.00 77.62 97 ASN A O 1
ATOM 793 N N . PRO A 1 98 ? -7.451 -0.784 28.660 1.00 68.75 98 PRO A N 1
ATOM 794 C CA . PRO A 1 98 ? -7.551 0.650 28.948 1.00 68.75 98 PRO A CA 1
ATOM 795 C C . PRO A 1 98 ? -6.589 1.516 28.115 1.00 68.75 98 PRO A C 1
ATOM 797 O O . PRO A 1 98 ? -6.865 2.692 27.890 1.00 68.75 98 PRO A O 1
ATOM 800 N N . ARG A 1 99 ? -5.491 0.947 27.589 1.00 76.44 99 ARG A N 1
ATOM 801 C CA . ARG A 1 99 ? -4.549 1.657 26.705 1.00 76.44 99 ARG A CA 1
ATOM 802 C C . ARG A 1 99 ? -5.026 1.779 25.251 1.00 76.44 99 ARG A C 1
ATOM 804 O O . ARG A 1 99 ? -4.607 2.704 24.556 1.00 76.44 99 ARG A O 1
ATOM 811 N N . THR A 1 100 ? -5.838 0.847 24.749 1.00 65.75 100 THR A N 1
ATOM 812 C CA . THR A 1 100 ? -6.245 0.794 23.330 1.00 65.75 100 THR A CA 1
ATOM 813 C C . THR A 1 100 ? -7.738 1.027 23.096 1.00 65.75 100 THR A C 1
ATOM 815 O O . THR A 1 100 ? -8.126 1.268 21.953 1.00 65.75 100 THR A O 1
ATOM 818 N N . ALA A 1 101 ? -8.536 1.132 24.162 1.00 58.97 101 ALA A N 1
ATOM 819 C CA . ALA A 1 101 ? -9.959 1.468 24.113 1.00 58.97 101 ALA A CA 1
ATOM 820 C C . ALA A 1 101 ? -10.263 2.855 23.503 1.00 58.97 101 ALA A C 1
ATOM 822 O O . ALA A 1 101 ? -11.333 3.060 22.941 1.00 58.97 101 ALA A O 1
ATOM 823 N N . ILE A 1 102 ? -9.308 3.795 23.546 1.00 60.88 102 ILE A N 1
ATOM 824 C CA . ILE A 1 102 ? -9.436 5.150 22.964 1.00 60.88 102 ILE A CA 1
ATOM 825 C C . ILE A 1 102 ? -9.280 5.140 21.425 1.00 60.88 102 ILE A C 1
ATOM 827 O O . ILE A 1 102 ? -9.509 6.147 20.756 1.00 60.88 102 ILE A O 1
ATOM 831 N N . ARG A 1 103 ? -8.881 4.012 20.816 1.00 65.19 103 ARG A N 1
ATOM 832 C CA . ARG A 1 103 ? -8.699 3.930 19.358 1.00 65.19 103 ARG A CA 1
ATOM 833 C C . ARG A 1 103 ? -10.028 4.107 18.616 1.00 65.19 103 ARG A C 1
ATOM 835 O O . ARG A 1 103 ? -11.080 3.667 19.051 1.00 65.19 103 ARG A O 1
ATOM 842 N N . GLU A 1 104 ? -9.944 4.682 17.424 1.00 59.34 104 GLU A N 1
ATOM 843 C CA . GLU A 1 104 ? -11.077 5.071 16.569 1.00 59.34 104 GLU A CA 1
ATOM 844 C C . GLU A 1 104 ? -12.062 3.945 16.176 1.00 59.34 104 GLU A C 1
ATOM 846 O O . GLU A 1 104 ? -13.233 4.229 15.926 1.00 59.34 104 GLU A O 1
ATOM 851 N N . ILE A 1 105 ? -11.625 2.678 16.170 1.00 57.56 105 ILE A N 1
ATOM 852 C CA . ILE A 1 105 ? -12.490 1.509 15.906 1.00 57.56 105 ILE A CA 1
ATOM 853 C C . ILE A 1 105 ? -13.219 1.017 17.179 1.00 57.56 105 ILE A C 1
ATOM 855 O O . ILE A 1 105 ? -14.443 0.898 17.128 1.00 57.56 105 ILE A O 1
ATOM 859 N N . PRO A 1 106 ? -12.549 0.770 18.328 1.00 48.03 106 PRO A N 1
ATOM 860 C CA . PRO A 1 106 ? -13.232 0.416 19.582 1.00 48.03 106 PRO A CA 1
ATOM 861 C C . PRO A 1 106 ? -14.029 1.573 20.211 1.00 48.03 106 PRO A C 1
ATOM 863 O O . PRO A 1 106 ? -15.027 1.316 20.876 1.00 48.03 106 PRO A O 1
ATOM 866 N N . ALA A 1 107 ? -13.666 2.833 19.944 1.00 54.53 107 ALA A N 1
ATOM 867 C CA . ALA A 1 107 ? -14.413 4.017 20.382 1.00 54.53 107 ALA A CA 1
ATOM 868 C C . ALA A 1 107 ? -15.712 4.268 19.582 1.00 54.53 107 ALA A C 1
ATOM 870 O O . ALA A 1 107 ? -16.427 5.229 19.854 1.00 54.53 107 ALA A O 1
ATOM 871 N N . GLY A 1 108 ? -16.017 3.445 18.567 1.00 58.34 108 GLY A N 1
ATOM 872 C CA . GLY A 1 108 ? -17.266 3.525 17.797 1.00 58.34 108 GLY A CA 1
ATOM 873 C C . GLY A 1 108 ? -17.367 4.708 16.826 1.00 58.34 108 GLY A C 1
ATOM 874 O O . GLY A 1 108 ? -18.414 4.906 16.213 1.00 58.34 108 GLY A O 1
ATOM 875 N N . ILE A 1 109 ? -16.287 5.474 16.638 1.00 57.91 109 ILE A N 1
ATOM 876 C CA . ILE A 1 109 ? -16.244 6.639 15.737 1.00 57.91 109 ILE A CA 1
ATOM 877 C C . ILE A 1 109 ? -16.365 6.186 14.269 1.00 57.91 109 ILE A C 1
ATOM 879 O O . ILE A 1 109 ? -16.876 6.923 13.422 1.00 57.91 109 ILE A O 1
ATOM 883 N N . ILE A 1 110 ? -15.923 4.959 13.959 1.00 60.28 110 ILE A N 1
ATOM 884 C CA . ILE A 1 110 ? -15.955 4.374 12.613 1.00 60.28 110 ILE A CA 1
ATOM 885 C C . ILE A 1 110 ? -16.554 2.974 12.682 1.00 60.28 110 ILE A C 1
ATOM 887 O O . ILE A 1 110 ? -16.056 2.103 13.392 1.00 60.28 110 ILE A O 1
ATOM 891 N N . SER A 1 111 ? -17.631 2.746 11.922 1.00 67.56 111 SER A N 1
ATOM 892 C CA . SER A 1 111 ? -18.290 1.440 11.912 1.00 67.56 111 SER A CA 1
ATOM 893 C C . SER A 1 111 ? -17.363 0.364 11.344 1.00 67.56 111 SER A C 1
ATOM 895 O O . SER A 1 111 ? -16.671 0.571 10.342 1.00 67.56 111 SER A O 1
ATOM 897 N N . ALA A 1 112 ? -17.381 -0.815 11.966 1.00 70.00 112 ALA A N 1
ATOM 898 C CA . ALA A 1 112 ? -16.558 -1.951 11.557 1.00 70.00 112 ALA A CA 1
ATOM 899 C C . ALA A 1 112 ? -16.786 -2.333 10.080 1.00 70.00 112 ALA A C 1
ATOM 901 O O . ALA A 1 112 ? -15.837 -2.638 9.362 1.00 70.00 112 ALA A O 1
ATOM 902 N N . ASN A 1 113 ? -18.023 -2.211 9.588 1.00 75.19 113 ASN A N 1
ATOM 903 C CA . ASN A 1 113 ? -18.360 -2.465 8.185 1.00 75.19 113 ASN A CA 1
ATOM 904 C C . ASN A 1 113 ? -17.737 -1.430 7.232 1.00 75.19 113 ASN A C 1
ATOM 906 O O . ASN A 1 113 ? -17.412 -1.756 6.093 1.00 75.19 113 ASN A O 1
ATOM 910 N N . SER A 1 114 ? -17.566 -0.176 7.657 1.00 73.56 114 SER A N 1
ATOM 911 C CA . SER A 1 114 ? -16.859 0.837 6.861 1.00 73.56 114 SER A CA 1
ATOM 912 C C . SER A 1 114 ? -15.350 0.588 6.832 1.00 73.56 114 SER A C 1
ATOM 914 O O . SER A 1 114 ? -14.744 0.751 5.776 1.00 73.56 114 SER A O 1
ATOM 916 N N . ALA A 1 115 ? -14.761 0.118 7.937 1.00 74.31 115 ALA A N 1
ATOM 917 C CA . ALA A 1 115 ? -13.359 -0.303 7.969 1.00 74.31 115 ALA A CA 1
ATOM 918 C C . ALA A 1 115 ? -13.107 -1.506 7.042 1.00 74.31 115 ALA A C 1
ATOM 920 O O . ALA A 1 115 ? -12.172 -1.480 6.247 1.00 74.31 115 ALA A O 1
ATOM 921 N N . LEU A 1 116 ? -13.986 -2.512 7.063 1.00 80.06 116 LEU A N 1
ATOM 922 C CA . LEU A 1 116 ? -13.886 -3.677 6.180 1.00 80.06 116 LEU A CA 1
ATOM 923 C C . LEU A 1 116 ? -14.030 -3.298 4.696 1.00 80.06 116 LEU A C 1
ATOM 925 O O . LEU A 1 116 ? -13.240 -3.748 3.871 1.00 80.06 116 LEU A O 1
ATOM 929 N N . ARG A 1 117 ? -14.969 -2.404 4.349 1.00 82.06 117 ARG A N 1
ATOM 930 C CA . ARG A 1 117 ? -15.081 -1.865 2.978 1.00 82.06 117 ARG A CA 1
ATOM 931 C C . ARG A 1 117 ? -13.814 -1.134 2.532 1.00 82.06 117 ARG A C 1
ATOM 933 O O . ARG A 1 117 ? -13.416 -1.273 1.381 1.00 82.06 117 ARG A O 1
ATOM 940 N N . PHE A 1 118 ? -13.172 -0.385 3.429 1.00 82.75 118 PHE A N 1
ATOM 941 C CA . PHE A 1 118 ? -11.910 0.293 3.137 1.00 82.75 118 PHE A CA 1
ATOM 942 C C . PHE A 1 118 ? -10.752 -0.690 2.904 1.00 82.75 118 PHE A C 1
ATOM 944 O O . PHE A 1 118 ? -9.966 -0.487 1.978 1.00 82.75 118 PHE A O 1
ATOM 951 N N . VAL A 1 119 ? -10.668 -1.768 3.696 1.00 85.25 119 VAL A N 1
ATOM 952 C CA . VAL A 1 119 ? -9.682 -2.845 3.497 1.00 85.25 119 VAL A CA 1
ATOM 953 C C . VAL A 1 119 ? -9.879 -3.495 2.132 1.00 85.25 119 VAL A C 1
ATOM 955 O O . VAL A 1 119 ? -8.941 -3.519 1.346 1.00 85.25 119 VAL A O 1
ATOM 958 N N . ILE A 1 120 ? -11.103 -3.930 1.815 1.00 87.06 120 ILE A N 1
ATOM 959 C CA . ILE A 1 120 ? -11.418 -4.568 0.527 1.00 87.06 120 ILE A CA 1
ATOM 960 C C . ILE A 1 120 ? -11.068 -3.638 -0.637 1.00 87.06 120 ILE A C 1
ATOM 962 O O . ILE A 1 120 ? -10.401 -4.059 -1.577 1.00 87.06 120 ILE A O 1
ATOM 966 N N . LEU A 1 121 ? -11.467 -2.364 -0.565 1.00 88.12 121 LEU A N 1
ATOM 967 C CA . LEU A 1 121 ? -11.154 -1.385 -1.604 1.00 88.12 121 LEU A CA 1
ATOM 968 C C . LEU A 1 121 ? -9.638 -1.216 -1.785 1.00 88.12 121 LEU A C 1
ATOM 970 O O . LEU A 1 121 ? -9.154 -1.208 -2.913 1.00 88.12 121 LEU A O 1
ATOM 974 N N . SER A 1 122 ? -8.886 -1.123 -0.686 1.00 85.44 122 SER A N 1
ATOM 975 C CA . SER A 1 122 ? -7.425 -0.978 -0.722 1.00 85.44 122 SER A CA 1
ATOM 976 C C . SER A 1 122 ? -6.737 -2.225 -1.286 1.00 85.44 122 SER A C 1
ATOM 978 O O . SER A 1 122 ? -5.802 -2.097 -2.073 1.00 85.44 122 SER A O 1
ATOM 980 N N . SER A 1 123 ? -7.221 -3.424 -0.952 1.00 86.31 123 SER A N 1
ATOM 981 C CA . SER A 1 123 ? -6.728 -4.686 -1.516 1.00 86.31 123 SER A CA 1
ATOM 982 C C . SER A 1 123 ? -7.010 -4.792 -3.015 1.00 86.31 123 SER A C 1
ATOM 984 O O . SER A 1 123 ? -6.137 -5.201 -3.772 1.00 86.31 123 SER A O 1
ATOM 986 N N . VAL A 1 124 ? -8.189 -4.364 -3.479 1.00 89.62 124 VAL A N 1
ATOM 987 C CA . VAL A 1 124 ? -8.511 -4.333 -4.916 1.00 89.62 124 VAL A CA 1
ATOM 988 C C . VAL A 1 124 ? -7.602 -3.354 -5.661 1.00 89.62 124 VAL A C 1
ATOM 990 O O . VAL A 1 124 ? -7.053 -3.707 -6.702 1.00 89.62 124 VAL A O 1
ATOM 993 N N . ILE A 1 125 ? -7.384 -2.152 -5.114 1.00 87.94 125 ILE A N 1
ATOM 994 C CA . ILE A 1 125 ? -6.448 -1.171 -5.688 1.00 87.94 125 ILE A CA 1
ATOM 995 C C . ILE A 1 125 ? -5.033 -1.754 -5.760 1.00 87.94 125 ILE A C 1
ATOM 997 O O . ILE A 1 125 ? -4.364 -1.592 -6.778 1.00 87.94 125 ILE A O 1
ATOM 1001 N N . PHE A 1 126 ? -4.591 -2.462 -4.717 1.00 87.62 126 PHE A N 1
ATOM 1002 C CA . PHE A 1 126 ? -3.293 -3.130 -4.697 1.00 87.62 126 PHE A CA 1
ATOM 1003 C C . PHE A 1 126 ? -3.172 -4.179 -5.812 1.00 87.62 126 PHE A C 1
ATOM 1005 O O . PHE A 1 126 ? -2.239 -4.108 -6.608 1.00 87.62 126 PHE A O 1
ATOM 1012 N N . VAL A 1 127 ? -4.136 -5.094 -5.939 1.00 87.38 127 VAL A N 1
ATOM 1013 C CA . VAL A 1 127 ? -4.116 -6.139 -6.978 1.00 87.38 127 VAL A CA 1
ATOM 1014 C C . VAL A 1 127 ? -4.115 -5.524 -8.382 1.00 87.38 127 VAL A C 1
ATOM 1016 O O . VAL A 1 127 ? -3.293 -5.901 -9.218 1.00 87.38 127 VAL A O 1
ATOM 1019 N N . ILE A 1 128 ? -4.961 -4.521 -8.634 1.00 87.44 128 ILE A N 1
ATOM 1020 C CA . ILE A 1 128 ? -4.992 -3.807 -9.920 1.00 87.44 128 ILE A CA 1
ATOM 1021 C C . ILE A 1 128 ? -3.641 -3.138 -10.201 1.00 87.44 128 ILE A C 1
ATOM 1023 O O . ILE A 1 128 ? -3.117 -3.253 -11.306 1.00 87.44 128 ILE A O 1
ATOM 1027 N N . ALA A 1 129 ? -3.037 -2.478 -9.212 1.00 83.75 129 ALA A N 1
ATOM 1028 C CA . ALA A 1 129 ? -1.732 -1.849 -9.381 1.00 83.75 129 ALA A CA 1
ATOM 1029 C C . ALA A 1 129 ? -0.629 -2.881 -9.683 1.00 83.75 129 ALA A C 1
ATOM 1031 O O . ALA A 1 129 ? 0.206 -2.632 -10.550 1.00 83.75 129 ALA A O 1
ATOM 1032 N N . THR A 1 130 ? -0.652 -4.069 -9.062 1.00 84.19 130 THR A N 1
ATOM 1033 C CA . THR A 1 130 ? 0.323 -5.136 -9.370 1.00 84.19 130 THR A CA 1
ATOM 1034 C C . THR A 1 130 ? 0.198 -5.680 -10.793 1.00 84.19 130 THR A C 1
ATOM 1036 O O . THR A 1 130 ? 1.221 -6.002 -11.399 1.00 84.19 130 THR A O 1
ATOM 1039 N N . PHE A 1 131 ? -1.016 -5.712 -11.355 1.00 83.88 131 PHE A N 1
ATOM 1040 C CA . PHE A 1 131 ? -1.252 -6.108 -12.746 1.00 83.88 131 PHE A CA 1
ATOM 1041 C C . PHE A 1 131 ? -0.555 -5.169 -13.743 1.00 83.88 131 PHE A C 1
ATOM 1043 O O . PHE A 1 131 ? 0.011 -5.631 -14.729 1.00 83.88 131 PHE A O 1
ATOM 1050 N N . PHE A 1 132 ? -0.530 -3.863 -13.461 1.00 80.00 132 PHE A N 1
ATOM 1051 C CA . PHE A 1 132 ? 0.153 -2.872 -14.301 1.00 80.00 132 PHE A CA 1
ATOM 1052 C C . PHE A 1 132 ? 1.679 -2.847 -14.130 1.00 80.00 132 PHE A C 1
ATOM 1054 O O . PHE A 1 132 ? 2.359 -2.237 -14.951 1.00 80.00 132 PHE A O 1
ATOM 1061 N N . ILE A 1 133 ? 2.222 -3.477 -13.081 1.00 78.25 133 ILE A N 1
ATOM 1062 C CA . ILE A 1 133 ? 3.672 -3.542 -12.845 1.00 78.25 133 ILE A CA 1
ATOM 1063 C C . ILE A 1 133 ? 4.282 -4.719 -13.607 1.00 78.25 133 ILE A C 1
ATOM 1065 O O . ILE A 1 133 ? 5.150 -4.525 -14.453 1.00 78.25 133 ILE A O 1
ATOM 1069 N N . ASN A 1 134 ? 3.881 -5.948 -13.270 1.00 73.75 134 ASN A N 1
ATOM 1070 C CA . ASN A 1 134 ? 4.444 -7.166 -13.854 1.00 73.75 134 ASN A CA 1
ATOM 1071 C C . ASN A 1 134 ? 3.568 -8.380 -13.506 1.00 73.75 134 ASN A C 1
ATOM 1073 O O . ASN A 1 134 ? 3.061 -8.487 -12.388 1.00 73.75 134 ASN A O 1
ATOM 1077 N N . THR A 1 135 ? 3.484 -9.357 -14.410 1.00 74.56 135 THR A N 1
ATOM 1078 C CA . THR A 1 135 ? 2.826 -10.653 -14.186 1.00 74.56 135 THR A CA 1
ATOM 1079 C C . THR A 1 135 ? 3.365 -11.376 -12.946 1.00 74.56 135 THR A C 1
ATOM 1081 O O . THR A 1 135 ? 2.593 -11.995 -12.220 1.00 74.56 135 THR A O 1
ATOM 1084 N N . ILE A 1 136 ? 4.668 -11.261 -12.651 1.00 77.69 136 ILE A N 1
ATOM 1085 C CA . ILE A 1 136 ? 5.273 -11.850 -11.440 1.00 77.69 136 ILE A CA 1
ATOM 1086 C C . ILE A 1 136 ? 4.724 -11.175 -10.171 1.00 77.69 136 ILE A C 1
ATOM 1088 O O . ILE A 1 136 ? 4.364 -11.855 -9.213 1.00 77.69 136 ILE A O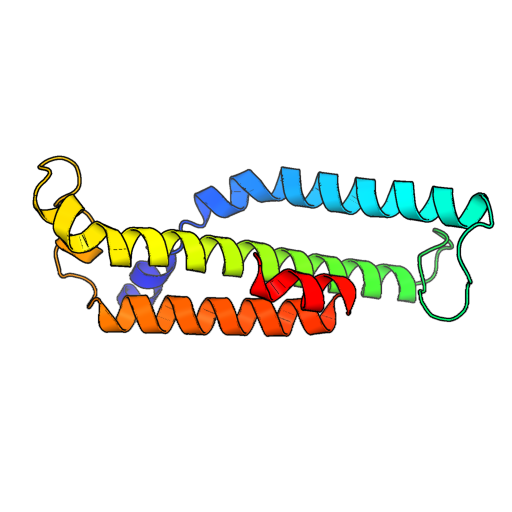 1
ATOM 1092 N N . CYS A 1 137 ? 4.603 -9.842 -10.167 1.00 77.31 137 CYS A N 1
ATOM 1093 C CA . CYS A 1 137 ? 4.024 -9.105 -9.039 1.00 77.31 137 CYS A CA 1
ATOM 1094 C C . CYS A 1 137 ? 2.545 -9.447 -8.842 1.00 77.31 137 CYS A C 1
ATOM 1096 O O . CYS A 1 137 ? 2.104 -9.602 -7.707 1.00 77.31 137 CYS A O 1
ATOM 10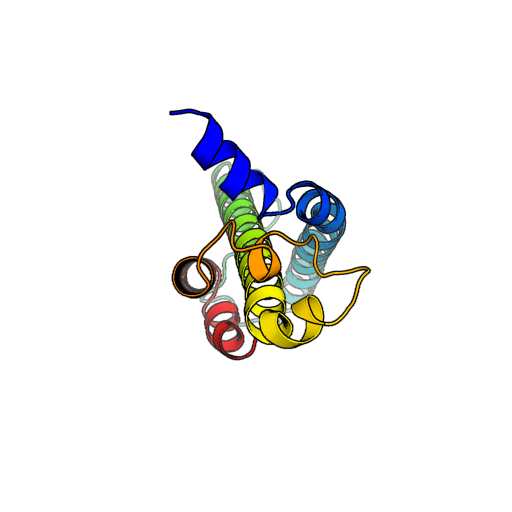98 N N . PHE A 1 138 ? 1.797 -9.613 -9.932 1.00 78.94 138 PHE A N 1
ATOM 1099 C CA . PHE A 1 138 ? 0.408 -10.055 -9.874 1.00 78.94 138 PHE A CA 1
ATOM 1100 C C . PHE A 1 138 ? 0.279 -11.467 -9.285 1.00 78.94 138 PHE A C 1
ATOM 1102 O O . PHE A 1 138 ? -0.559 -11.687 -8.414 1.00 78.94 138 PHE A O 1
ATOM 1109 N N . ALA A 1 139 ? 1.150 -12.401 -9.680 1.00 80.12 139 ALA A N 1
ATOM 1110 C CA . ALA A 1 139 ? 1.162 -13.764 -9.147 1.00 80.12 139 ALA A CA 1
ATOM 1111 C C . ALA A 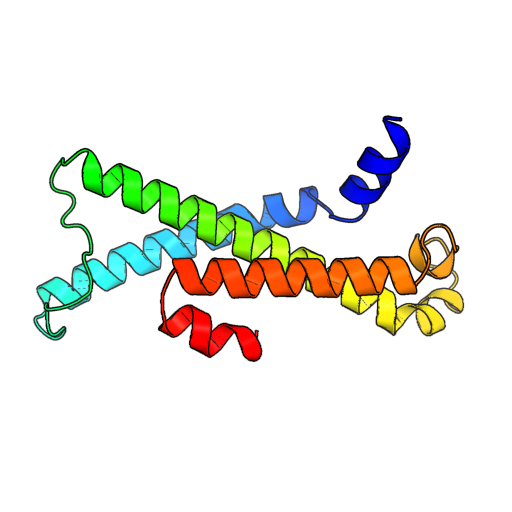1 139 ? 1.493 -13.831 -7.643 1.00 80.12 139 ALA A C 1
ATOM 1113 O O . ALA A 1 139 ? 0.976 -14.705 -6.951 1.00 80.12 139 ALA A O 1
ATOM 1114 N N . LEU A 1 140 ? 2.315 -12.907 -7.128 1.00 79.31 140 LEU A N 1
ATOM 1115 C CA . LEU A 1 140 ? 2.606 -12.796 -5.691 1.00 79.31 140 LEU A CA 1
ATOM 1116 C C . LEU A 1 140 ? 1.548 -12.009 -4.902 1.00 79.31 140 LEU A C 1
ATOM 1118 O O . LEU A 1 140 ? 1.444 -12.191 -3.691 1.00 79.31 140 LEU A O 1
ATOM 1122 N N . SER A 1 141 ? 0.754 -11.158 -5.559 1.00 80.62 141 SER A N 1
ATOM 1123 C CA . SER A 1 141 ? -0.256 -10.317 -4.904 1.00 80.62 141 SER A CA 1
ATOM 1124 C C . SER A 1 141 ? -1.280 -11.052 -4.016 1.00 80.62 141 SER A C 1
ATOM 1126 O O . SER A 1 141 ? -1.624 -10.477 -2.988 1.00 80.62 141 SER A O 1
ATOM 1128 N N . PRO A 1 142 ? -1.752 -12.287 -4.310 1.00 74.62 142 PRO A N 1
ATOM 1129 C CA . PRO A 1 142 ? -2.685 -12.988 -3.422 1.00 74.62 142 PRO A CA 1
ATOM 1130 C C . PRO A 1 142 ? -2.038 -13.562 -2.151 1.00 74.62 142 PRO A C 1
ATOM 1132 O O . PRO A 1 142 ? -2.762 -13.951 -1.238 1.00 74.62 142 PRO A O 1
ATOM 1135 N N . VAL A 1 143 ? -0.704 -13.656 -2.096 1.00 74.38 143 VAL A N 1
ATOM 1136 C CA . VAL A 1 143 ? 0.043 -14.152 -0.922 1.00 74.38 143 VAL A CA 1
ATOM 1137 C C . VAL A 1 143 ? 0.488 -13.003 -0.003 1.00 74.38 143 VAL A C 1
ATOM 1139 O O . VAL A 1 143 ? 0.782 -13.244 1.168 1.00 74.38 143 VAL A O 1
ATOM 1142 N N . ALA A 1 144 ? 0.555 -11.777 -0.529 1.00 62.34 144 ALA A N 1
ATOM 1143 C CA . ALA A 1 144 ? 1.042 -10.576 0.155 1.00 62.34 144 ALA A CA 1
ATOM 1144 C C . ALA A 1 144 ? -0.022 -9.911 1.042 1.00 62.34 144 ALA A C 1
ATOM 1146 O O . ALA A 1 144 ? 0.370 -9.401 2.117 1.00 62.34 144 ALA A O 1
#